Protein AF-A0A6F8V419-F1 (afdb_monomer_lite)

Radius of gyration: 14.33 Å; chains: 1; bounding box: 34×30×41 Å

Secondary structure (DSSP, 8-state):
--HHHHHHHHHHHHHHHHHT---TTPPEEEE-PPEEE--SSSEEEEEEEEEPPSS-TTSPPEEEEEEEEE-TTSS-EEEEEEEETTEEEEEE-TTSPP-

Structure (mmCIF, N/CA/C/O backbone):
data_AF-A0A6F8V419-F1
#
_entry.id   AF-A0A6F8V419-F1
#
loop_
_atom_site.group_PDB
_atom_site.id
_atom_site.type_symbol
_atom_site.label_atom_id
_atom_site.label_alt_id
_atom_site.label_comp_id
_atom_site.label_asym_id
_atom_site.label_entity_id
_atom_site.label_seq_id
_atom_site.pdbx_PDB_ins_code
_atom_site.Cartn_x
_atom_site.Cartn_y
_atom_site.Cartn_z
_atom_site.occupancy
_atom_site.B_iso_or_equiv
_atom_site.auth_seq_id
_atom_site.auth_comp_id
_atom_site.auth_asym_id
_atom_site.auth_atom_id
_atom_site.pdbx_PDB_model_num
ATOM 1 N N . MET A 1 1 ? -11.314 4.937 23.416 1.00 53.19 1 MET A N 1
ATOM 2 C CA . MET A 1 1 ? -11.104 4.709 21.974 1.00 53.19 1 MET A CA 1
ATOM 3 C C . MET A 1 1 ? -9.625 4.888 21.745 1.00 53.19 1 MET A C 1
ATOM 5 O O . MET A 1 1 ? -9.142 6.012 21.718 1.00 53.19 1 MET A O 1
ATOM 9 N N . ASP A 1 2 ? -8.904 3.777 21.729 1.00 63.28 2 ASP A N 1
ATOM 10 C CA . ASP A 1 2 ? -7.449 3.747 21.657 1.00 63.28 2 ASP A CA 1
ATOM 11 C C . ASP A 1 2 ? -7.043 3.780 20.185 1.00 63.28 2 ASP A C 1
ATOM 13 O O . ASP A 1 2 ? -6.764 2.750 19.579 1.00 63.28 2 ASP A O 1
ATOM 17 N N . PHE A 1 3 ? -7.075 4.975 19.588 1.00 68.25 3 PHE A N 1
ATOM 18 C CA . PHE A 1 3 ? -6.711 5.194 18.182 1.00 68.25 3 PHE A CA 1
ATOM 19 C C . PHE A 1 3 ? -5.323 4.626 17.855 1.00 68.25 3 PHE A C 1
ATOM 21 O O . PHE A 1 3 ? -5.160 3.962 16.838 1.00 68.25 3 PHE A O 1
ATOM 28 N N . GLN A 1 4 ? -4.387 4.736 18.803 1.00 75.88 4 GLN A N 1
ATOM 29 C CA . GLN A 1 4 ? -3.048 4.153 18.700 1.00 75.88 4 GLN A CA 1
ATOM 30 C C . GLN A 1 4 ? -3.059 2.624 18.554 1.00 75.88 4 GLN A C 1
ATOM 32 O O . GLN A 1 4 ? -2.207 2.071 17.865 1.00 75.88 4 GLN A O 1
ATOM 37 N N . LYS A 1 5 ? -4.016 1.929 19.185 1.00 82.31 5 LYS A N 1
ATOM 38 C CA . LYS A 1 5 ? -4.123 0.470 19.076 1.00 82.31 5 LYS A CA 1
ATOM 39 C C . LYS A 1 5 ? -4.590 0.071 17.676 1.00 82.31 5 LYS A C 1
ATOM 41 O O . LYS A 1 5 ? -3.951 -0.761 17.047 1.00 82.31 5 LYS A O 1
ATOM 46 N N . ILE A 1 6 ? -5.638 0.727 17.176 1.00 83.56 6 ILE A N 1
ATOM 47 C CA . ILE A 1 6 ? -6.186 0.467 15.837 1.00 83.56 6 ILE A CA 1
ATOM 48 C C . ILE A 1 6 ? -5.146 0.791 14.759 1.00 83.56 6 ILE A C 1
ATOM 50 O O . ILE A 1 6 ? -5.028 0.059 13.785 1.00 83.56 6 ILE A O 1
ATOM 54 N N . GLU A 1 7 ? -4.371 1.865 14.918 1.00 82.25 7 GLU A N 1
ATOM 55 C CA . GLU A 1 7 ? -3.283 2.202 13.992 1.00 82.25 7 GLU A CA 1
ATOM 56 C C . GLU A 1 7 ? -2.172 1.148 13.981 1.00 82.25 7 GLU A C 1
ATOM 58 O O . GLU A 1 7 ? -1.688 0.794 12.906 1.00 82.25 7 GLU A O 1
ATOM 63 N N . ASN A 1 8 ? -1.802 0.602 15.143 1.00 86.44 8 ASN A N 1
ATOM 64 C CA . ASN A 1 8 ? -0.838 -0.495 15.200 1.00 86.44 8 ASN A CA 1
ATOM 65 C C . ASN A 1 8 ? -1.391 -1.758 14.531 1.00 86.44 8 ASN A C 1
ATOM 67 O O . ASN A 1 8 ? -0.718 -2.343 13.691 1.00 86.44 8 ASN A O 1
ATOM 71 N N . GLU A 1 9 ? -2.642 -2.119 14.828 1.00 89.00 9 GLU A N 1
ATOM 72 C CA . GLU A 1 9 ? -3.313 -3.276 14.225 1.00 89.00 9 GLU A CA 1
ATOM 73 C C . GLU A 1 9 ? -3.437 -3.127 12.698 1.00 89.00 9 GLU A C 1
ATOM 75 O O . GLU A 1 9 ? -3.229 -4.090 11.967 1.00 89.00 9 GLU A O 1
ATOM 80 N N . ARG A 1 10 ? -3.720 -1.917 12.195 1.00 87.62 10 ARG A N 1
ATOM 81 C CA . ARG A 1 10 ? -3.733 -1.612 10.753 1.00 87.62 10 ARG A CA 1
ATOM 82 C C . ARG A 1 10 ? -2.367 -1.795 10.121 1.00 87.62 10 ARG A C 1
ATOM 84 O O . ARG A 1 10 ? -2.273 -2.385 9.053 1.00 87.62 10 ARG A O 1
ATOM 91 N N . ARG A 1 11 ? -1.313 -1.307 10.775 1.00 87.06 11 ARG A N 1
ATOM 92 C CA . ARG A 1 11 ? 0.056 -1.483 10.293 1.00 87.06 11 ARG A CA 1
ATOM 93 C C . ARG A 1 11 ? 0.426 -2.957 10.202 1.00 87.06 11 ARG A C 1
ATOM 95 O O . ARG A 1 11 ? 0.945 -3.382 9.180 1.00 87.06 11 ARG A O 1
ATOM 102 N N . GLU A 1 12 ? 0.150 -3.719 11.257 1.00 90.00 12 GLU A N 1
ATOM 103 C CA . GLU A 1 12 ? 0.423 -5.157 11.301 1.00 90.00 12 GLU A CA 1
ATOM 104 C C . GLU A 1 12 ? -0.361 -5.905 10.218 1.00 90.00 12 GLU A C 1
ATOM 106 O O . GLU A 1 12 ? 0.210 -6.733 9.515 1.00 90.00 12 GLU A O 1
ATOM 111 N N . ALA A 1 13 ? -1.641 -5.571 10.028 1.00 89.12 13 ALA A N 1
ATOM 112 C CA . ALA A 1 13 ? -2.459 -6.145 8.967 1.00 89.12 13 ALA A CA 1
ATOM 113 C C . ALA A 1 13 ? -1.943 -5.769 7.568 1.00 89.12 13 ALA A C 1
ATOM 115 O O . ALA A 1 13 ? -1.872 -6.633 6.701 1.00 89.12 13 ALA A O 1
ATOM 116 N N . ALA A 1 14 ? -1.547 -4.511 7.348 1.00 89.06 14 ALA A N 1
ATOM 117 C CA . ALA A 1 14 ? -0.988 -4.051 6.079 1.00 89.06 14 ALA A CA 1
ATOM 118 C C . ALA A 1 14 ? 0.338 -4.744 5.742 1.00 89.06 14 ALA A C 1
ATOM 120 O O . ALA A 1 14 ? 0.508 -5.189 4.610 1.00 89.06 14 ALA A O 1
ATOM 121 N N . ASP A 1 15 ? 1.273 -4.843 6.696 1.00 90.06 15 ASP A N 1
ATOM 122 C CA . ASP A 1 15 ? 2.539 -5.555 6.481 1.00 90.06 15 ASP A CA 1
ATOM 123 C C . ASP A 1 15 ? 2.288 -7.047 6.232 1.00 90.06 15 ASP A C 1
ATOM 125 O O . ASP A 1 15 ? 2.808 -7.575 5.256 1.00 90.06 15 ASP A O 1
ATOM 129 N N . ALA A 1 16 ? 1.418 -7.699 7.011 1.00 89.12 16 ALA A N 1
ATOM 130 C CA . ALA A 1 16 ? 1.075 -9.102 6.782 1.00 89.12 16 ALA A CA 1
ATOM 131 C C . ALA A 1 16 ? 0.454 -9.323 5.393 1.00 89.12 16 ALA A C 1
ATOM 133 O O . ALA A 1 16 ? 0.828 -10.257 4.686 1.00 89.12 16 ALA A O 1
ATOM 134 N N . GLU A 1 17 ? -0.473 -8.462 4.976 1.00 88.25 17 GLU A N 1
ATOM 135 C CA . GLU A 1 17 ? -1.104 -8.538 3.659 1.00 88.25 17 GLU A CA 1
ATOM 136 C C . GLU A 1 17 ? -0.080 -8.326 2.540 1.00 88.25 17 GLU A C 1
ATOM 138 O O . GLU A 1 17 ? -0.070 -9.075 1.567 1.00 88.25 17 GLU A O 1
ATOM 143 N N . PHE A 1 18 ? 0.814 -7.351 2.704 1.00 88.38 18 PHE A N 1
ATOM 144 C CA . PHE A 1 18 ? 1.905 -7.072 1.777 1.00 88.38 18 PHE A CA 1
ATOM 145 C C . PHE A 1 18 ? 2.883 -8.249 1.653 1.00 88.38 18 PHE A C 1
ATOM 147 O O . PHE A 1 18 ? 3.248 -8.624 0.545 1.00 88.38 18 PHE A O 1
ATOM 154 N N . GLU A 1 19 ? 3.289 -8.860 2.768 1.00 87.06 19 GLU A N 1
ATOM 155 C CA . GLU A 1 19 ? 4.182 -10.028 2.779 1.00 87.06 19 GLU A CA 1
ATOM 156 C C . GLU A 1 19 ? 3.540 -11.267 2.145 1.00 87.06 19 GLU A C 1
ATOM 158 O O . GLU A 1 19 ? 4.234 -12.095 1.564 1.00 87.06 19 GLU A O 1
ATOM 163 N N . ASN A 1 20 ? 2.213 -11.385 2.235 1.00 85.75 20 ASN A N 1
ATOM 164 C CA . ASN A 1 20 ? 1.441 -12.432 1.568 1.00 85.75 20 ASN A CA 1
ATOM 165 C C . ASN A 1 20 ? 0.980 -12.019 0.161 1.00 85.75 20 ASN A C 1
ATOM 167 O O . ASN A 1 20 ? 0.189 -12.735 -0.462 1.00 85.75 20 ASN A O 1
ATOM 171 N N . TYR A 1 21 ? 1.364 -10.839 -0.328 1.00 84.69 21 TYR A N 1
ATOM 172 C CA . TYR A 1 21 ? 0.973 -10.389 -1.653 1.00 84.69 21 TYR A CA 1
ATOM 173 C C . TYR A 1 21 ? 1.883 -10.979 -2.716 1.00 84.69 21 TYR A C 1
ATOM 175 O O . TYR A 1 21 ? 3.096 -10.796 -2.689 1.00 84.69 21 TYR A O 1
ATOM 183 N N . ASP A 1 22 ? 1.265 -11.671 -3.665 1.00 82.94 22 ASP A N 1
ATOM 184 C CA . ASP A 1 22 ? 1.949 -12.173 -4.842 1.00 82.94 22 ASP A CA 1
ATOM 185 C C . ASP A 1 22 ? 1.895 -11.087 -5.918 1.00 82.94 22 ASP A C 1
ATOM 187 O O . ASP A 1 22 ? 0.821 -10.742 -6.415 1.00 82.94 22 ASP A O 1
ATOM 191 N N . PHE A 1 23 ? 3.048 -10.503 -6.241 1.00 82.81 23 PHE A N 1
ATOM 192 C CA . PHE A 1 23 ? 3.175 -9.466 -7.270 1.00 82.81 23 PHE A CA 1
ATOM 193 C C . PHE A 1 23 ? 3.215 -10.058 -8.690 1.00 82.81 23 PHE A C 1
ATOM 195 O O . PHE A 1 23 ? 3.761 -9.445 -9.605 1.00 82.81 23 PHE A O 1
ATOM 202 N N . ALA A 1 24 ? 2.606 -11.233 -8.879 1.00 79.06 24 ALA A N 1
ATOM 203 C CA . ALA A 1 24 ? 2.589 -11.990 -10.119 1.00 79.06 24 ALA A CA 1
ATOM 204 C C . ALA A 1 24 ? 4.011 -12.255 -10.644 1.00 79.06 24 ALA A C 1
ATOM 206 O O . ALA A 1 24 ? 4.802 -12.937 -9.999 1.00 79.06 24 ALA A O 1
ATOM 207 N N . GLU A 1 25 ? 4.334 -11.739 -11.829 1.00 79.56 25 GLU A N 1
ATOM 208 C CA . GLU A 1 25 ? 5.640 -11.911 -12.474 1.00 79.56 25 GLU A CA 1
ATOM 209 C C . GLU A 1 25 ? 6.681 -10.856 -12.068 1.00 79.56 25 GLU A C 1
ATOM 211 O O . GLU A 1 25 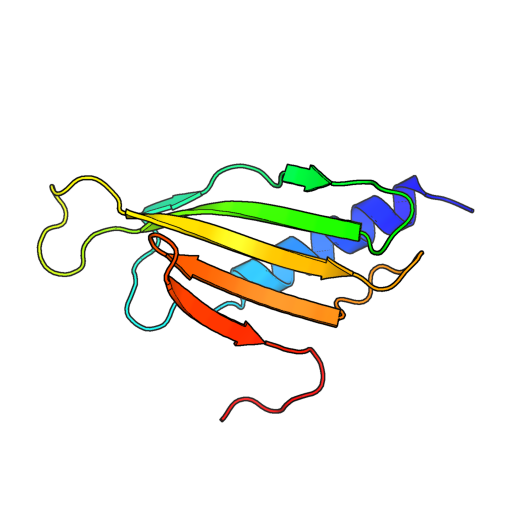? 7.839 -10.965 -12.467 1.00 79.56 25 GLU A O 1
ATOM 216 N N . TYR A 1 26 ? 6.297 -9.843 -11.285 1.00 82.62 26 TYR A N 1
ATOM 217 C CA . TYR A 1 26 ? 7.181 -8.736 -10.934 1.00 82.62 26 TYR A CA 1
ATOM 218 C C . TYR A 1 26 ? 8.010 -9.046 -9.686 1.00 82.62 26 TYR A C 1
ATOM 220 O O . TYR A 1 26 ? 7.468 -9.301 -8.607 1.00 82.62 26 TYR A O 1
ATOM 228 N N . GLU A 1 27 ? 9.334 -8.953 -9.813 1.00 84.88 27 GLU A N 1
ATOM 229 C CA . GLU A 1 27 ? 10.247 -9.048 -8.676 1.00 84.88 27 GLU A CA 1
ATOM 230 C C . GLU A 1 27 ? 10.353 -7.688 -7.981 1.00 84.88 27 GLU A C 1
ATOM 232 O O . GLU A 1 27 ? 10.637 -6.663 -8.602 1.00 84.88 27 GLU A O 1
ATOM 237 N N . LEU A 1 28 ? 10.083 -7.659 -6.677 1.00 87.12 28 LEU A N 1
ATOM 238 C CA . LEU A 1 28 ? 10.227 -6.448 -5.882 1.00 87.12 28 LEU A CA 1
ATOM 239 C C . LEU A 1 28 ? 11.711 -6.208 -5.576 1.00 87.12 28 LEU A C 1
ATOM 241 O O . LEU A 1 28 ? 12.321 -6.989 -4.849 1.00 87.12 28 LEU A O 1
ATOM 245 N N . ASP A 1 29 ? 12.245 -5.099 -6.075 1.00 88.19 29 ASP A N 1
ATOM 246 C CA . ASP A 1 29 ? 13.626 -4.662 -5.859 1.00 88.19 29 ASP A CA 1
ATOM 247 C C . ASP A 1 29 ? 13.758 -3.897 -4.534 1.00 88.19 29 ASP A C 1
ATOM 249 O O . ASP A 1 29 ? 14.550 -4.252 -3.661 1.00 88.19 29 ASP A O 1
ATOM 253 N N . ASP A 1 30 ? 12.904 -2.887 -4.336 1.00 89.25 30 ASP A N 1
ATOM 254 C CA . ASP A 1 30 ? 12.906 -2.049 -3.136 1.00 89.25 30 ASP A CA 1
ATOM 255 C C . ASP A 1 30 ? 11.486 -1.624 -2.724 1.00 89.25 30 ASP A C 1
ATOM 257 O O . ASP A 1 30 ? 10.524 -1.669 -3.496 1.00 89.25 30 ASP A O 1
ATOM 261 N N . LYS A 1 31 ? 11.328 -1.210 -1.464 1.00 90.62 31 LYS A N 1
ATOM 262 C CA . LYS A 1 31 ? 10.058 -0.724 -0.920 1.00 90.62 31 LYS A CA 1
ATOM 263 C C . LYS A 1 31 ? 10.283 0.415 0.058 1.00 90.62 31 LYS A C 1
ATOM 265 O O . LYS A 1 31 ? 11.081 0.325 0.990 1.00 90.62 31 LYS A O 1
ATOM 270 N N . SER A 1 32 ? 9.462 1.449 -0.069 1.00 90.81 32 SER A N 1
ATOM 271 C CA . SER A 1 32 ? 9.416 2.541 0.900 1.00 90.81 32 SER A CA 1
ATOM 272 C C . SER A 1 32 ? 8.593 2.183 2.142 1.00 90.81 32 SER A C 1
ATOM 274 O O . SER A 1 32 ? 8.038 1.086 2.274 1.00 90.81 32 SER A O 1
ATOM 276 N N . GLY A 1 33 ? 8.554 3.108 3.103 1.00 88.88 33 GLY A N 1
ATOM 277 C CA . GLY A 1 33 ? 7.661 3.020 4.254 1.00 88.88 33 GLY A CA 1
ATOM 278 C C . GLY A 1 33 ? 6.188 3.157 3.863 1.00 88.88 33 GLY A C 1
ATOM 279 O O . GLY A 1 33 ? 5.857 3.543 2.745 1.00 88.88 33 GLY A O 1
ATOM 280 N N . TRP A 1 34 ? 5.304 2.847 4.810 1.00 89.81 34 TRP A N 1
ATOM 281 C CA . TRP A 1 34 ? 3.878 3.110 4.653 1.00 89.81 34 TRP A CA 1
ATOM 282 C C . TRP A 1 34 ? 3.594 4.600 4.775 1.00 89.81 34 TRP A C 1
ATOM 284 O O . TRP A 1 34 ? 3.925 5.236 5.777 1.00 89.81 34 TRP A O 1
ATOM 294 N N . GLU A 1 35 ? 2.921 5.124 3.769 1.00 90.12 35 GLU A N 1
ATOM 295 C CA . GLU A 1 35 ? 2.272 6.418 3.786 1.00 90.12 35 GLU A CA 1
ATOM 296 C C . GLU A 1 35 ? 0.802 6.188 4.116 1.00 90.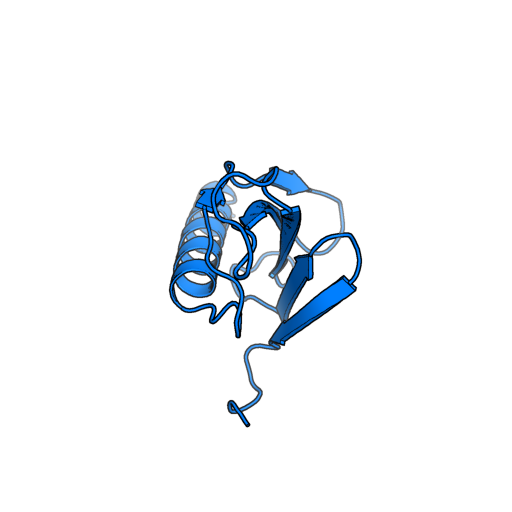12 35 GLU A C 1
ATOM 298 O O . GLU A 1 35 ? 0.133 5.381 3.480 1.00 90.12 35 GLU A O 1
ATOM 303 N N . TYR A 1 36 ? 0.286 6.856 5.139 1.00 82.12 36 TYR A N 1
ATOM 304 C CA . TYR A 1 36 ? -1.117 6.736 5.512 1.00 82.12 36 TYR A CA 1
ATOM 305 C C . TYR A 1 36 ? -1.813 8.073 5.317 1.00 82.12 36 TYR A C 1
ATOM 307 O O . TYR A 1 36 ? -1.314 9.129 5.710 1.00 82.12 36 TYR A O 1
ATOM 315 N N . VAL A 1 37 ? -3.001 8.020 4.730 1.00 77.50 37 VAL A N 1
ATOM 316 C CA . VAL A 1 37 ? -3.885 9.170 4.606 1.00 77.50 37 VAL A CA 1
ATOM 317 C C . VAL A 1 37 ? -4.985 9.003 5.645 1.00 77.50 37 VAL A C 1
ATOM 319 O O . VAL A 1 37 ? -5.875 8.160 5.524 1.00 77.50 37 VAL A O 1
ATOM 322 N N . THR A 1 38 ? -4.910 9.798 6.712 1.00 64.94 38 THR A N 1
ATOM 323 C CA . THR A 1 38 ? -5.972 9.898 7.717 1.00 64.94 38 THR A CA 1
ATOM 324 C C . THR A 1 38 ? -6.904 11.049 7.346 1.00 64.94 38 THR A C 1
ATOM 326 O O . THR A 1 38 ? -6.595 12.224 7.528 1.00 64.94 38 THR A O 1
ATOM 329 N N . GLY A 1 39 ? -8.064 10.708 6.783 1.00 62.91 39 GLY A N 1
ATOM 330 C CA . GLY A 1 39 ? -9.154 11.645 6.503 1.00 62.91 39 GLY A CA 1
ATOM 331 C C . GLY A 1 39 ? -10.400 11.355 7.344 1.00 62.91 39 GLY A C 1
ATOM 332 O O . GLY A 1 39 ? -10.410 10.459 8.181 1.00 62.91 39 GLY A O 1
ATOM 333 N N . ALA A 1 40 ? -11.495 12.073 7.076 1.00 58.66 40 ALA A N 1
ATOM 334 C CA . ALA A 1 40 ? -12.817 11.773 7.650 1.00 58.66 40 ALA A CA 1
ATOM 335 C C . ALA A 1 40 ? -13.477 10.499 7.060 1.00 58.66 40 ALA A C 1
ATOM 337 O O . ALA A 1 40 ? -14.636 10.215 7.353 1.00 58.66 40 ALA A O 1
ATOM 338 N N . GLY A 1 41 ? -12.765 9.780 6.186 1.00 67.56 41 GLY A N 1
ATOM 339 C CA . GLY A 1 41 ? -13.226 8.598 5.461 1.00 67.56 41 GLY A CA 1
ATOM 340 C C . GLY A 1 41 ? -12.571 7.294 5.946 1.00 67.56 41 GLY A C 1
ATOM 341 O O . GLY A 1 41 ? -12.079 7.236 7.077 1.00 67.56 41 GLY A O 1
ATOM 342 N N . PRO A 1 42 ? -12.580 6.226 5.124 1.00 77.31 42 PRO A N 1
ATOM 343 C CA . PRO A 1 42 ? -11.822 5.012 5.421 1.00 77.31 42 PRO A CA 1
ATOM 344 C C . PRO A 1 42 ? -10.334 5.344 5.572 1.00 77.31 42 PRO A C 1
ATOM 346 O O . PRO A 1 42 ? -9.839 6.301 4.979 1.00 77.31 42 PRO A O 1
ATOM 349 N N . ALA A 1 43 ? -9.626 4.578 6.399 1.00 85.94 43 ALA A N 1
ATOM 350 C CA . ALA A 1 43 ? -8.186 4.765 6.512 1.00 85.94 43 ALA A CA 1
ATOM 351 C C . ALA A 1 43 ? -7.513 4.094 5.318 1.00 85.94 43 ALA A C 1
ATOM 353 O O . ALA A 1 43 ? -7.791 2.932 5.030 1.00 85.94 43 ALA A O 1
ATOM 354 N N . GLU A 1 44 ? -6.632 4.822 4.645 1.00 89.56 44 GLU A N 1
ATOM 355 C CA . GLU A 1 44 ? -5.946 4.351 3.446 1.00 89.56 44 GLU A CA 1
ATOM 356 C C . GLU A 1 44 ? -4.447 4.371 3.692 1.00 89.56 44 GLU A C 1
ATOM 358 O O . GLU A 1 44 ? -3.895 5.372 4.152 1.00 89.56 44 GLU A O 1
ATOM 363 N N . TRP A 1 45 ? -3.806 3.238 3.441 1.00 91.19 45 TRP A N 1
ATOM 364 C CA . TRP A 1 45 ? -2.376 3.050 3.605 1.00 91.19 45 TRP A CA 1
ATOM 365 C C . TRP A 1 45 ? -1.795 2.680 2.254 1.00 91.19 45 TRP A C 1
ATOM 367 O O . TRP A 1 45 ? -2.200 1.700 1.640 1.00 91.19 45 TRP A O 1
ATOM 377 N N . THR A 1 46 ? -0.851 3.473 1.783 1.00 91.94 46 THR A N 1
ATOM 378 C CA . THR A 1 46 ? -0.152 3.281 0.523 1.00 91.94 46 THR A CA 1
ATOM 379 C C . THR A 1 46 ? 1.324 3.052 0.781 1.00 91.94 46 THR A C 1
ATOM 381 O O . THR A 1 46 ? 1.928 3.730 1.605 1.00 91.94 46 THR A O 1
ATOM 384 N N . ARG A 1 47 ? 1.933 2.115 0.069 1.00 92.38 47 ARG A N 1
ATOM 385 C CA . ARG A 1 47 ? 3.366 1.848 0.122 1.00 92.38 47 ARG A CA 1
ATOM 386 C C . ARG A 1 47 ? 3.941 1.979 -1.281 1.00 92.38 47 ARG A C 1
ATOM 388 O O . ARG A 1 47 ? 3.545 1.201 -2.150 1.00 92.38 47 ARG A O 1
ATOM 395 N N . PRO A 1 48 ? 4.848 2.935 -1.523 1.00 92.19 48 PRO A N 1
ATOM 396 C CA . PRO A 1 48 ? 5.589 2.986 -2.772 1.00 92.19 48 PRO A CA 1
ATOM 397 C C . PRO A 1 48 ? 6.508 1.768 -2.881 1.00 92.19 48 PRO A C 1
ATOM 399 O O . PRO A 1 48 ? 7.228 1.432 -1.934 1.00 92.19 48 PRO A O 1
ATOM 402 N N . LEU A 1 49 ? 6.461 1.118 -4.034 1.00 91.81 49 LEU A N 1
ATOM 403 C CA . LEU A 1 49 ? 7.226 -0.071 -4.380 1.00 91.81 49 LEU A CA 1
ATOM 404 C C . LEU A 1 49 ? 8.092 0.213 -5.601 1.00 91.81 49 LEU A C 1
ATOM 406 O O . LEU A 1 49 ? 7.728 1.026 -6.449 1.00 91.81 49 LEU A O 1
ATOM 410 N N . PHE A 1 50 ? 9.210 -0.485 -5.701 1.00 91.25 50 PHE A N 1
ATOM 411 C CA . PHE A 1 50 ? 10.115 -0.427 -6.835 1.00 91.25 50 PHE A CA 1
ATOM 412 C C . PHE A 1 50 ? 10.345 -1.854 -7.308 1.00 91.25 50 PHE A C 1
ATOM 414 O O . PHE A 1 50 ? 10.820 -2.693 -6.547 1.00 91.25 50 PHE A O 1
ATOM 421 N N . PHE A 1 51 ? 9.953 -2.139 -8.543 1.00 89.31 51 PHE A N 1
ATOM 422 C CA . PHE A 1 51 ? 10.046 -3.471 -9.130 1.00 89.31 51 PHE A CA 1
ATOM 423 C C . PHE A 1 51 ? 11.231 -3.540 -10.084 1.00 89.31 51 PHE A C 1
ATOM 425 O O . PHE A 1 51 ? 11.425 -2.615 -10.876 1.00 89.31 51 PHE A O 1
ATOM 432 N N . ALA A 1 52 ? 12.003 -4.620 -10.012 1.00 88.69 52 ALA A N 1
ATOM 433 C CA . ALA A 1 52 ? 13.035 -4.910 -10.994 1.00 88.69 52 ALA A CA 1
ATOM 434 C C . ALA A 1 52 ? 12.373 -5.242 -12.335 1.00 88.69 52 ALA A C 1
ATOM 436 O O . ALA A 1 52 ? 11.281 -5.820 -12.379 1.00 88.69 52 ALA A O 1
ATOM 437 N N . ASP A 1 53 ? 13.029 -4.871 -13.430 1.00 81.88 53 ASP A N 1
ATOM 438 C CA . ASP A 1 53 ? 12.593 -5.320 -14.743 1.00 81.88 53 ASP A CA 1
ATOM 439 C C . ASP A 1 53 ? 13.022 -6.790 -14.930 1.00 81.88 53 ASP A C 1
ATOM 441 O O . ASP A 1 53 ? 14.198 -7.116 -14.738 1.00 81.88 53 ASP A O 1
ATOM 445 N N . PRO A 1 54 ? 12.088 -7.705 -15.251 1.00 76.75 54 PRO A N 1
ATOM 446 C CA . PRO A 1 54 ? 12.405 -9.125 -15.378 1.00 76.75 54 PRO A CA 1
ATOM 447 C C . PRO A 1 54 ? 13.283 -9.429 -16.601 1.00 76.75 54 PRO A C 1
ATOM 449 O O . PRO A 1 54 ? 13.905 -10.492 -16.654 1.00 76.75 54 PRO A O 1
ATOM 452 N N . GLU A 1 55 ? 13.326 -8.533 -17.591 1.00 81.94 55 GLU A N 1
ATOM 453 C CA . GLU A 1 55 ? 14.152 -8.679 -18.788 1.00 81.94 55 GLU A CA 1
ATOM 454 C C . GLU A 1 55 ? 15.541 -8.042 -18.608 1.00 81.94 55 GLU A C 1
ATOM 456 O O . GLU A 1 55 ? 16.510 -8.551 -19.181 1.00 81.94 55 GLU A O 1
ATOM 461 N N . ASP A 1 56 ? 15.662 -6.979 -17.801 1.00 82.06 56 ASP A N 1
ATOM 462 C CA . ASP A 1 56 ? 16.925 -6.268 -17.564 1.00 82.06 56 ASP A CA 1
ATOM 463 C C . ASP A 1 56 ? 17.091 -5.789 -16.097 1.00 82.06 56 ASP A C 1
ATOM 465 O O . ASP A 1 56 ? 16.543 -4.759 -15.705 1.00 82.06 56 ASP A O 1
ATOM 469 N N . PRO A 1 57 ? 17.895 -6.476 -15.263 1.00 75.62 57 PRO A N 1
ATOM 470 C CA . PRO A 1 57 ? 18.070 -6.111 -13.853 1.00 75.62 57 PRO A CA 1
ATOM 471 C C . PRO A 1 57 ? 18.886 -4.823 -13.630 1.00 75.62 57 PRO A C 1
ATOM 473 O O . PRO A 1 57 ? 18.954 -4.338 -12.503 1.00 75.62 57 PRO A O 1
ATOM 476 N N . ASP A 1 58 ? 19.529 -4.278 -14.668 1.00 81.44 58 ASP A N 1
ATOM 477 C CA . ASP A 1 58 ? 20.262 -3.007 -14.619 1.00 81.44 58 ASP A CA 1
ATOM 478 C C . ASP A 1 58 ? 19.381 -1.818 -15.071 1.00 81.44 58 ASP A C 1
ATOM 480 O O . ASP A 1 58 ? 19.790 -0.652 -14.963 1.00 81.44 58 ASP A O 1
ATOM 484 N N . ALA A 1 59 ? 18.168 -2.085 -15.571 1.00 82.38 59 ALA A N 1
ATOM 485 C CA . ALA A 1 59 ? 17.183 -1.073 -15.917 1.00 82.38 59 ALA A CA 1
ATOM 486 C C . ALA A 1 59 ? 16.659 -0.346 -14.663 1.00 82.38 59 ALA A C 1
ATOM 488 O O . ALA A 1 59 ? 16.647 -0.895 -13.560 1.00 82.38 59 ALA A O 1
ATOM 489 N N . PRO A 1 60 ? 16.214 0.918 -14.796 1.00 84.12 60 PRO A N 1
ATOM 490 C CA . PRO A 1 60 ? 15.639 1.643 -13.672 1.00 84.12 60 PRO A CA 1
ATOM 491 C C . PRO A 1 60 ? 14.401 0.919 -13.134 1.00 84.12 60 PRO A C 1
ATOM 493 O O . PRO A 1 60 ? 13.496 0.591 -13.902 1.00 84.12 60 PRO A O 1
ATOM 496 N N . SER A 1 61 ? 14.336 0.743 -11.813 1.00 88.25 61 SER A N 1
ATOM 497 C CA . SER A 1 61 ? 13.223 0.063 -11.157 1.00 88.25 61 SER A CA 1
ATOM 498 C C . SER A 1 61 ? 11.891 0.740 -11.497 1.00 88.25 61 SER A C 1
ATOM 500 O O . SER A 1 61 ? 11.752 1.969 -11.445 1.00 88.25 61 SER A O 1
ATOM 502 N N . THR A 1 62 ? 10.887 -0.066 -11.830 1.00 89.56 62 THR A N 1
ATOM 503 C CA . THR A 1 62 ? 9.565 0.435 -12.191 1.00 89.56 62 THR A CA 1
ATOM 504 C C . THR A 1 62 ? 8.809 0.834 -10.924 1.00 89.56 62 THR A C 1
ATOM 506 O O . THR A 1 62 ? 8.632 0.000 -10.031 1.00 89.56 62 THR A O 1
ATOM 509 N N . PRO A 1 63 ? 8.337 2.090 -10.809 1.00 91.19 63 PRO A N 1
ATOM 510 C CA . PRO A 1 63 ? 7.604 2.524 -9.632 1.00 91.19 63 PRO A CA 1
ATOM 511 C C . PRO A 1 63 ? 6.219 1.880 -9.606 1.00 91.19 63 PRO A C 1
ATOM 513 O O . PRO A 1 63 ? 5.476 1.909 -10.589 1.00 91.19 63 PRO A O 1
ATOM 516 N N . GLY A 1 64 ? 5.842 1.355 -8.452 1.00 91.56 64 GLY A N 1
ATOM 517 C CA . GLY A 1 64 ? 4.503 0.880 -8.164 1.00 91.56 64 GLY A CA 1
ATOM 518 C C . GLY A 1 64 ? 3.991 1.387 -6.827 1.00 91.56 64 GLY A C 1
ATOM 519 O O . GLY A 1 64 ? 4.702 2.016 -6.043 1.00 91.56 64 GLY A O 1
ATOM 520 N N . VAL A 1 65 ? 2.715 1.141 -6.579 1.00 92.50 65 VAL A N 1
ATOM 521 C CA . VAL A 1 65 ? 2.022 1.553 -5.366 1.00 92.50 65 VAL A CA 1
ATOM 522 C C . VAL A 1 65 ? 1.172 0.399 -4.880 1.00 92.50 65 VAL A C 1
ATOM 524 O O . VAL A 1 65 ? 0.338 -0.139 -5.609 1.00 92.50 65 VAL A O 1
ATOM 527 N N . PHE A 1 66 ? 1.361 0.057 -3.614 1.00 92.06 66 PHE A N 1
ATOM 528 C CA . PHE A 1 66 ? 0.525 -0.886 -2.901 1.00 92.06 66 PHE A CA 1
ATOM 529 C C . PHE A 1 66 ? -0.427 -0.147 -1.983 1.00 92.06 66 PHE A C 1
ATOM 531 O O . PHE A 1 66 ? 0.010 0.498 -1.038 1.00 92.06 66 PHE A O 1
ATOM 538 N N . ARG A 1 67 ? -1.722 -0.225 -2.247 1.00 92.00 67 ARG A N 1
ATOM 539 C CA . ARG A 1 67 ? -2.763 0.463 -1.490 1.00 92.00 67 ARG A CA 1
ATOM 540 C C . ARG A 1 67 ? -3.596 -0.546 -0.714 1.00 92.00 67 ARG A C 1
ATOM 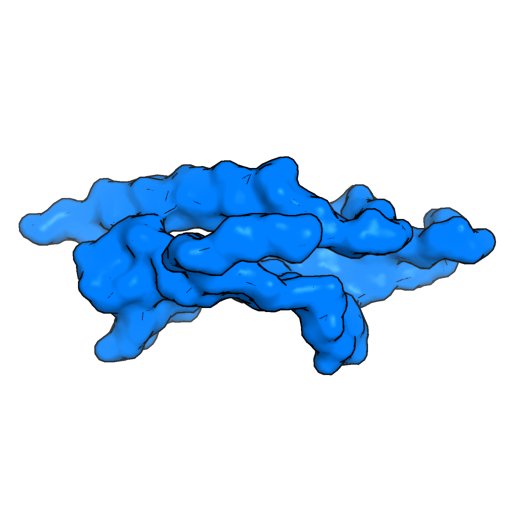542 O O . ARG A 1 67 ? -4.064 -1.532 -1.270 1.00 92.00 67 ARG A O 1
ATOM 549 N N . VAL A 1 68 ? -3.808 -0.254 0.561 1.00 91.44 68 VAL A N 1
ATOM 550 C CA . VAL A 1 68 ? -4.632 -1.007 1.504 1.00 91.44 68 VAL A CA 1
ATOM 551 C C . VAL A 1 68 ? -5.667 -0.050 2.076 1.00 91.44 68 VAL A C 1
ATOM 553 O O . VAL A 1 68 ? -5.332 0.993 2.639 1.00 91.44 68 VAL A O 1
ATOM 556 N N . VAL A 1 69 ? -6.936 -0.395 1.925 1.00 90.44 69 VAL A N 1
ATOM 557 C CA . VAL A 1 69 ? -8.072 0.363 2.444 1.00 90.44 69 VAL A CA 1
ATOM 558 C C . VAL A 1 69 ? -8.639 -0.396 3.628 1.00 90.44 69 VAL A C 1
ATOM 560 O O . VAL A 1 69 ? -8.889 -1.597 3.536 1.00 90.44 69 VAL A O 1
ATOM 563 N N . PHE A 1 70 ? -8.863 0.311 4.728 1.00 88.44 70 PHE A N 1
ATOM 564 C CA . PHE A 1 70 ? -9.428 -0.237 5.951 1.00 88.44 70 PHE A CA 1
ATOM 565 C C . PHE 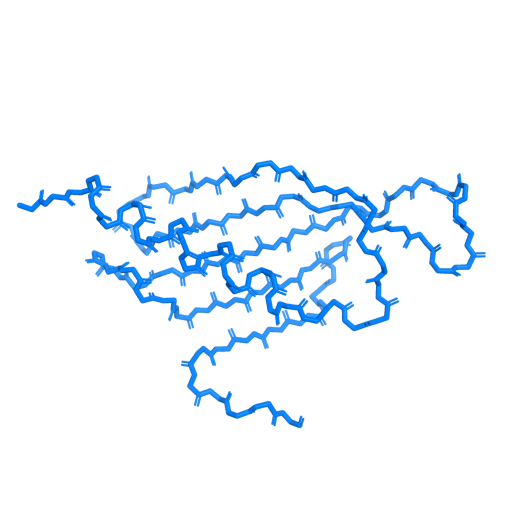A 1 70 ? -10.850 0.252 6.192 1.00 88.44 70 PHE A C 1
ATOM 567 O O . PHE A 1 70 ? -11.197 1.408 5.921 1.00 88.44 70 PHE A O 1
ATOM 574 N N . ALA A 1 71 ? -11.645 -0.598 6.836 1.00 86.25 71 ALA A N 1
ATOM 575 C CA . ALA A 1 71 ? -12.956 -0.236 7.334 1.00 86.25 71 ALA A CA 1
ATOM 576 C C . ALA A 1 71 ? -12.873 0.921 8.349 1.00 86.25 71 ALA A C 1
ATOM 578 O O . ALA A 1 71 ? -11.906 1.108 9.103 1.00 86.25 71 ALA A O 1
ATOM 579 N N . HIS A 1 72 ? -13.929 1.732 8.372 1.00 82.75 72 HIS A N 1
ATOM 580 C CA . HIS A 1 72 ? -13.994 2.923 9.210 1.00 82.75 72 HIS A CA 1
ATOM 581 C C . HIS A 1 72 ? -13.891 2.556 10.702 1.00 82.75 72 HIS A C 1
ATOM 583 O O . HIS A 1 72 ? -14.658 1.739 11.202 1.00 82.75 72 HIS A O 1
ATOM 589 N N . ASN A 1 73 ? -12.939 3.173 11.415 1.00 79.75 73 ASN A N 1
ATOM 590 C CA . ASN A 1 73 ? -12.594 2.859 12.814 1.00 79.75 73 ASN A CA 1
ATOM 591 C C . ASN A 1 73 ? -12.276 1.375 13.097 1.00 79.75 73 ASN A C 1
ATOM 593 O O . ASN A 1 73 ? -12.438 0.922 14.227 1.00 79.75 73 ASN A O 1
ATOM 59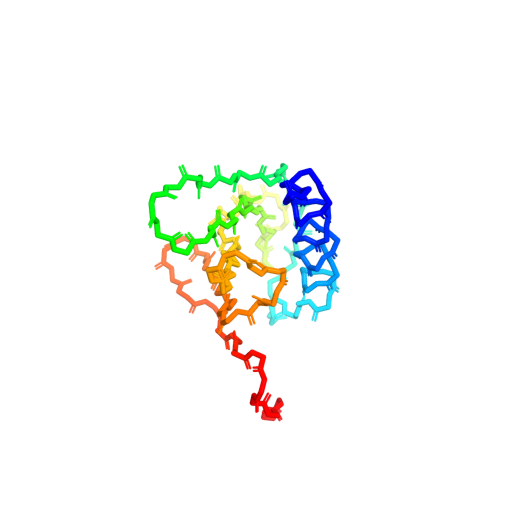7 N N . SER A 1 74 ? -11.813 0.627 12.095 1.00 83.62 74 SER A N 1
ATOM 598 C CA . SER A 1 74 ? -11.405 -0.772 12.237 1.00 83.62 74 SER A CA 1
ATOM 599 C C . SER A 1 74 ? -10.038 -1.020 11.594 1.00 83.62 74 SER A C 1
ATOM 601 O O . SER A 1 74 ? -9.606 -0.251 10.731 1.00 83.62 74 SER A O 1
ATOM 603 N N . SER A 1 75 ? -9.352 -2.075 12.030 1.00 84.38 75 SER A N 1
ATOM 604 C CA . SER A 1 75 ? -8.152 -2.633 11.390 1.00 84.38 75 SER A CA 1
ATOM 605 C C . SER A 1 75 ? -8.473 -3.683 10.326 1.00 84.38 75 SER A C 1
ATOM 607 O O . SER A 1 75 ? -7.568 -4.219 9.695 1.00 84.38 75 SER A O 1
ATOM 609 N N . GLU A 1 76 ? -9.757 -3.953 10.100 1.00 87.88 76 GLU A N 1
ATOM 610 C CA . GLU A 1 76 ? -10.217 -4.816 9.020 1.00 87.88 76 GLU A CA 1
ATOM 611 C C . GLU A 1 76 ? -9.923 -4.167 7.666 1.00 87.88 76 GLU A C 1
ATOM 613 O O . GLU A 1 76 ? -10.367 -3.050 7.387 1.00 87.88 76 GLU A O 1
ATOM 618 N N . ILE A 1 77 ? -9.150 -4.866 6.840 1.00 88.50 77 ILE A N 1
ATOM 619 C CA . ILE A 1 77 ? -8.907 -4.489 5.452 1.00 88.50 77 ILE A CA 1
ATOM 620 C C . ILE A 1 77 ? -10.210 -4.708 4.677 1.00 88.50 77 ILE A C 1
ATOM 622 O O . ILE A 1 77 ? -10.913 -5.686 4.899 1.00 88.50 77 ILE A O 1
ATOM 626 N N . THR A 1 78 ? -10.549 -3.800 3.774 1.00 89.00 78 THR A N 1
ATOM 627 C CA . THR A 1 78 ? -11.714 -3.910 2.883 1.00 89.00 78 THR A CA 1
ATOM 628 C C . THR A 1 78 ? -11.304 -4.068 1.429 1.00 89.00 78 THR A C 1
ATOM 630 O O . THR A 1 78 ? -12.031 -4.663 0.639 1.00 89.00 78 THR A O 1
ATOM 633 N N . GLU A 1 79 ? -10.142 -3.529 1.068 1.00 89.25 79 GLU A N 1
ATOM 634 C CA . GLU A 1 79 ? -9.632 -3.545 -0.298 1.00 89.25 79 GLU A CA 1
ATOM 635 C C . GLU A 1 79 ? -8.109 -3.451 -0.282 1.00 89.25 79 GLU A C 1
ATOM 637 O O . GLU A 1 79 ? -7.529 -2.701 0.501 1.00 89.25 79 GLU A O 1
ATOM 642 N N . VAL A 1 80 ? -7.471 -4.216 -1.158 1.00 90.50 80 VAL A N 1
ATOM 643 C CA . VAL A 1 80 ? -6.030 -4.219 -1.387 1.00 90.50 80 VAL A CA 1
ATOM 644 C C . VAL A 1 80 ? -5.820 -4.135 -2.884 1.00 90.50 80 VAL A C 1
ATOM 646 O O . VAL A 1 80 ? -6.351 -4.949 -3.631 1.00 90.50 80 VAL A O 1
ATOM 649 N N . THR A 1 81 ? -5.034 -3.179 -3.339 1.00 90.44 81 THR A N 1
ATOM 650 C CA . THR A 1 81 ? -4.751 -2.965 -4.759 1.00 90.44 81 THR A CA 1
ATOM 651 C C . THR A 1 81 ? -3.265 -2.729 -4.933 1.00 90.44 81 THR A C 1
ATOM 653 O O . THR A 1 81 ? -2.686 -1.919 -4.211 1.00 90.44 81 THR A O 1
ATOM 656 N N . ALA A 1 82 ? -2.652 -3.408 -5.891 1.00 90.62 82 ALA A N 1
ATOM 657 C CA . ALA A 1 82 ? -1.284 -3.164 -6.307 1.00 90.62 82 ALA A CA 1
ATOM 658 C C . ALA A 1 82 ? -1.301 -2.636 -7.738 1.00 90.62 82 ALA A C 1
ATOM 660 O O . ALA A 1 82 ? -1.950 -3.210 -8.613 1.00 90.62 82 ALA A O 1
ATOM 661 N N . SER A 1 83 ? -0.570 -1.555 -7.977 1.00 90.56 83 SER A N 1
ATOM 662 C CA . SER A 1 83 ? -0.387 -0.986 -9.308 1.00 90.56 83 SER A CA 1
ATOM 663 C C . SER A 1 83 ? 1.089 -0.750 -9.591 1.00 90.56 83 SER A C 1
ATOM 665 O O . SER A 1 83 ? 1.862 -0.448 -8.686 1.00 90.56 83 SER A O 1
ATOM 667 N N . ILE A 1 84 ? 1.484 -0.886 -10.852 1.00 89.00 84 ILE A N 1
ATOM 668 C CA . ILE A 1 84 ? 2.837 -0.643 -11.348 1.00 89.00 84 ILE A CA 1
ATOM 669 C C . ILE A 1 84 ? 2.733 0.297 -12.541 1.00 89.00 84 ILE A C 1
ATOM 671 O O . ILE A 1 84 ? 1.985 0.039 -13.482 1.00 89.00 84 ILE A O 1
ATOM 675 N N . ASN A 1 85 ? 3.461 1.413 -12.499 1.00 86.00 85 ASN A N 1
ATOM 676 C CA . ASN A 1 85 ? 3.447 2.446 -13.537 1.00 86.00 85 ASN A CA 1
ATOM 677 C C . ASN A 1 85 ? 2.023 2.923 -13.911 1.00 86.00 85 ASN A C 1
ATOM 679 O O . ASN A 1 85 ? 1.723 3.204 -15.070 1.00 86.00 85 ASN A O 1
ATOM 683 N N . GLY A 1 86 ? 1.119 2.962 -12.925 1.00 82.50 86 GLY A N 1
ATOM 684 C CA . GLY A 1 86 ? -0.289 3.325 -13.114 1.00 82.50 86 GLY A CA 1
ATOM 685 C C . GLY A 1 86 ? -1.188 2.223 -13.688 1.00 82.50 86 GLY A C 1
ATOM 686 O O . GLY A 1 86 ? -2.369 2.483 -13.895 1.00 82.50 86 GLY A O 1
ATOM 687 N N . ASN A 1 87 ? -0.670 1.014 -13.921 1.00 86.19 87 ASN A N 1
ATOM 688 C CA . ASN A 1 87 ? -1.467 -0.157 -14.281 1.00 86.19 87 ASN A CA 1
ATOM 689 C C . ASN A 1 87 ? -1.725 -1.015 -13.044 1.00 86.19 87 ASN A C 1
ATOM 691 O O . ASN A 1 87 ? -0.776 -1.444 -12.392 1.00 86.19 87 ASN A O 1
ATOM 695 N N . ASP A 1 88 ? -2.985 -1.298 -12.729 1.00 87.69 88 ASP A N 1
ATOM 696 C CA . ASP A 1 88 ? -3.333 -2.247 -11.674 1.00 87.69 88 ASP A CA 1
ATOM 697 C C . ASP A 1 88 ? -2.884 -3.660 -12.064 1.00 87.69 88 ASP A C 1
ATOM 699 O O . ASP A 1 88 ? -3.345 -4.229 -13.054 1.00 87.69 88 ASP A O 1
ATOM 703 N N . ILE A 1 89 ? -1.970 -4.217 -11.274 1.00 86.00 89 ILE A N 1
ATOM 704 C CA . ILE A 1 89 ? -1.430 -5.570 -11.454 1.00 86.00 89 ILE A CA 1
ATOM 705 C C . ILE A 1 89 ? -2.152 -6.594 -10.579 1.00 86.00 89 ILE A C 1
ATOM 707 O O . ILE A 1 89 ? -2.034 -7.796 -10.798 1.00 86.00 89 ILE A O 1
ATOM 711 N N . GLY A 1 90 ? -2.943 -6.130 -9.611 1.00 83.12 90 GLY A N 1
ATOM 712 C CA . GLY A 1 90 ? -3.813 -7.006 -8.850 1.00 83.12 90 GLY A CA 1
ATOM 713 C C . GLY A 1 90 ? -4.692 -6.270 -7.850 1.00 83.12 90 GLY A C 1
ATOM 714 O O . GLY A 1 90 ? -4.336 -5.231 -7.294 1.00 83.12 90 GLY A O 1
ATOM 715 N N . GLN A 1 91 ? -5.848 -6.864 -7.576 1.00 84.81 91 GLN A N 1
ATOM 716 C CA . GLN A 1 91 ? -6.786 -6.404 -6.563 1.00 84.81 91 GLN A CA 1
ATOM 717 C C . GLN A 1 91 ? -7.236 -7.597 -5.723 1.00 84.81 91 GLN A C 1
ATOM 719 O O . GLN A 1 91 ? -7.589 -8.648 -6.257 1.00 84.81 91 GLN A O 1
ATOM 724 N N . ARG A 1 92 ? -7.242 -7.429 -4.401 1.00 76.19 92 ARG A N 1
ATOM 725 C CA . ARG A 1 92 ? -7.739 -8.408 -3.437 1.00 76.19 92 ARG A CA 1
ATOM 726 C C . ARG A 1 92 ? -8.765 -7.735 -2.543 1.00 76.19 92 ARG A C 1
ATOM 728 O O . ARG A 1 92 ? -8.520 -6.669 -1.987 1.00 76.19 92 ARG A O 1
ATOM 735 N N . SER A 1 93 ? -9.909 -8.381 -2.386 1.00 74.25 93 SER A N 1
ATOM 736 C CA . SER A 1 93 ? -10.877 -8.033 -1.353 1.00 74.25 93 SER A CA 1
ATOM 737 C C . SER A 1 93 ? -10.863 -9.167 -0.331 1.00 74.25 93 SER A C 1
ATOM 739 O O . SER A 1 93 ? -11.114 -10.315 -0.719 1.00 74.25 93 SER A O 1
ATOM 741 N N . PRO A 1 94 ? -10.546 -8.906 0.947 1.00 61.16 94 PRO A N 1
ATOM 742 C CA . PRO A 1 94 ? -10.581 -9.940 1.973 1.00 61.16 94 PRO A CA 1
ATOM 743 C C . PRO A 1 94 ? -12.010 -10.490 2.065 1.00 61.16 94 PRO A C 1
ATOM 745 O O . PRO A 1 94 ? -12.949 -9.785 2.423 1.00 61.16 94 PRO A O 1
ATOM 748 N N . GLY A 1 95 ? -12.180 -11.744 1.637 1.00 52.41 95 GLY A N 1
ATOM 749 C CA . GLY A 1 95 ? -13.486 -12.394 1.475 1.00 52.41 95 GLY A CA 1
ATOM 750 C C . GLY A 1 95 ? -13.699 -13.088 0.125 1.00 52.41 95 GLY A C 1
ATOM 751 O O . GLY A 1 95 ? -14.607 -13.912 0.019 1.00 52.41 95 GLY A O 1
ATOM 752 N N . GLN A 1 96 ? -12.863 -12.827 -0.886 1.00 43.66 96 GLN A N 1
ATOM 753 C CA . GLN A 1 96 ? -12.840 -13.629 -2.113 1.00 43.66 96 GLN A CA 1
ATOM 754 C C . GLN A 1 96 ? -11.772 -14.732 -2.027 1.00 43.66 96 GLN A C 1
ATOM 756 O O . GLN A 1 96 ? -10.617 -14.423 -1.731 1.00 43.66 96 GLN A O 1
ATOM 761 N N . PRO A 1 97 ? -12.121 -16.010 -2.281 1.00 34.75 97 PRO A N 1
ATOM 762 C CA . PRO A 1 97 ? -11.119 -17.051 -2.469 1.00 34.75 97 PRO A CA 1
ATOM 763 C C . PRO A 1 97 ? -10.243 -16.693 -3.675 1.00 34.75 97 PRO A C 1
ATOM 765 O O . PRO A 1 97 ? -10.743 -16.184 -4.680 1.00 34.75 97 PRO A O 1
ATOM 768 N N . THR A 1 98 ? -8.941 -16.944 -3.549 1.00 42.09 98 THR A N 1
ATOM 769 C CA . THR A 1 98 ? -7.974 -16.864 -4.651 1.00 42.09 98 THR A CA 1
ATOM 770 C C . THR A 1 98 ? -8.491 -17.668 -5.851 1.00 42.09 98 THR A C 1
ATOM 772 O O . THR A 1 98 ? -8.951 -18.795 -5.629 1.00 42.09 98 THR A O 1
ATOM 775 N N . PRO A 1 99 ? -8.472 -17.124 -7.083 1.00 42.78 99 PRO A N 1
ATOM 776 C CA . PRO A 1 99 ? -8.705 -17.934 -8.276 1.00 42.78 99 PRO A CA 1
ATOM 777 C C . PRO A 1 99 ? -7.654 -19.043 -8.426 1.00 42.78 99 PRO A C 1
ATOM 779 O O . PRO A 1 99 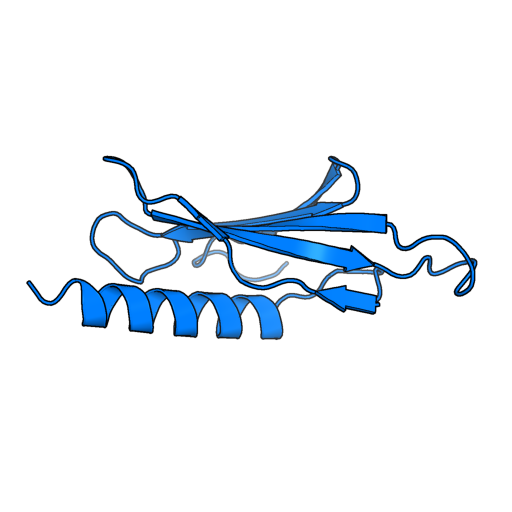? -6.530 -18.878 -7.898 1.00 42.78 99 PRO A O 1
#

Foldseek 3Di:
DPLVVQVVLLQVLLVVVVVVDDLDPWAWPDKDDWDWDDDPAWIKIKIWTFTADPVDNVDGTWIKMWMWTHDDVHSHTQKIWIGTNNHTSDIDGVPDDDD

Sequence (99 aa):
MDFQKIENERREAADAEFENYDFAEYELDDKSGWEYVTGAGPAEWTRPLFFADPEDPDAPSTPGVFRVVFAHNSSEITEVTASINGNDIGQRSPGQPTP

pLDDT: mean 82.24, std 12.04, range [34.75, 92.5]